Protein AF-C2XRY0-F1 (afdb_monomer_lite)

Secondary structure (DSSP, 8-state):
-HHHHHHHHHSTTS---EEEEPPPPSS---HHHHHHHHHHHHHHHHHT--SPPPTTS-S-TTSTT---EETTEEEEEEEE-TT-SS-GGG--SSS-EEEEEEGGGGTT--TTSHHHHHHHHHHHHHHHHHHTSPPPTT---TT-TT--GGGGTT--SSSPPPPS--S-------

Radius of gyration: 16.11 Å; chains: 1; bounding box: 40×34×38 Å

Foldseek 3Di:
DLVVVVVCVVPVVDFDKDKDWDPFDPDFDALVVLVVVQQVVLQVQLVPAPDDAAPQADLFQVALRHARDGPNFGKQKAWAACNQDLQVVRRPDRTIMIMIGTCSSCVVLACPDPNNVVVVVVVQVVSCVVSVHHDAPQDDGRSPRVHGSQQRRRDDSHNDGDDDGDPHDSDDPD

InterPro domains:
  IPR014988 Uncharacterised protein family, YqcI/YcgG [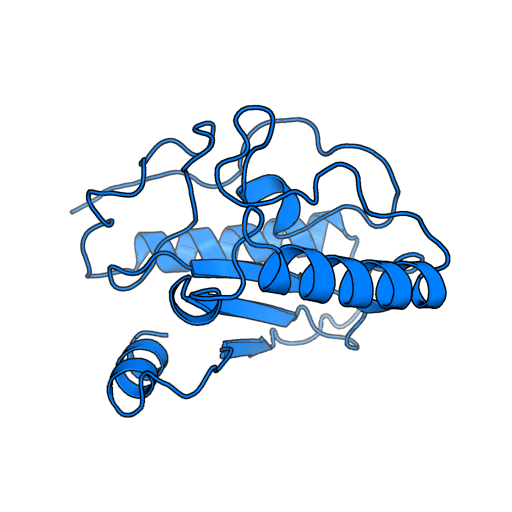PF08892] (1-169)
  IPR014988 Uncharacterised protein family, YqcI/YcgG [PTHR40045] (1-173)

Organism: Bacillus mycoides (NCBI:txid1405)

Sequence (174 aa):
MLSFLELMKERPIVRRGFFLFVEPECEEKSIEYYRDYFWKVLQYLHENDDQTWPKQIPEDPDHYLWEFSFGGEPIFAFGNAPAYKQRKTRHLGNSLVIGFQPRTIFEGLEGDRPKGSYSRQMVRERVEKWDQLPKHPNISHYGDPDHREWKQYFIGDDIEPIKGKCPFHHRIQK

pLDDT: mean 92.13, std 9.83, range [48.62, 98.75]

Structure (mmCIF, N/CA/C/O backbone):
data_AF-C2XRY0-F1
#
_entry.id   AF-C2XRY0-F1
#
loop_
_atom_site.group_PDB
_atom_site.id
_atom_site.type_symbol
_atom_site.label_atom_id
_atom_site.label_alt_id
_atom_site.label_comp_id
_atom_site.label_asym_id
_atom_site.label_entity_id
_atom_site.label_seq_id
_atom_site.pdbx_PDB_ins_code
_atom_site.Cartn_x
_atom_site.Cartn_y
_atom_site.Cartn_z
_atom_site.occupancy
_atom_site.B_iso_or_equiv
_atom_site.auth_seq_id
_atom_site.auth_comp_id
_atom_site.auth_asym_id
_atom_site.auth_atom_id
_atom_site.pdbx_PDB_model_num
ATOM 1 N N . MET A 1 1 ? 2.390 1.770 15.603 1.00 91.31 1 MET A N 1
ATOM 2 C CA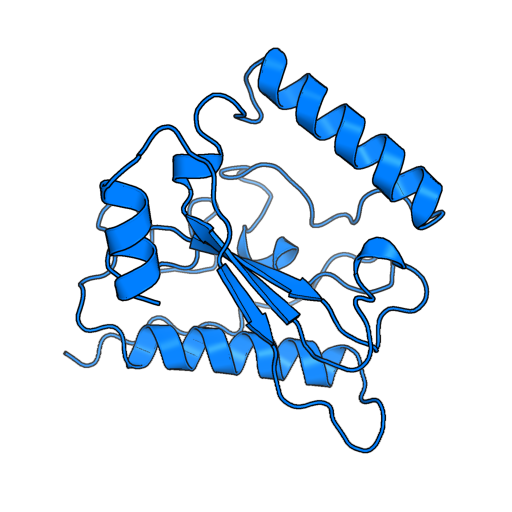 . MET A 1 1 ? 1.421 2.423 14.694 1.00 91.31 1 MET A CA 1
ATOM 3 C C . MET A 1 1 ? 0.308 3.157 15.449 1.00 91.31 1 MET A C 1
ATOM 5 O O . MET A 1 1 ? 0.019 4.281 15.073 1.00 91.31 1 MET A O 1
ATOM 9 N N . LEU A 1 2 ? -0.237 2.624 16.555 1.00 94.44 2 LEU A N 1
ATOM 10 C CA . LEU A 1 2 ? -1.228 3.342 17.386 1.00 94.44 2 LEU A CA 1
ATOM 11 C C . LEU A 1 2 ? -0.764 4.743 17.829 1.00 94.44 2 LEU A C 1
ATOM 13 O O . LEU A 1 2 ? -1.486 5.712 17.635 1.00 94.44 2 LEU A O 1
ATOM 17 N N . SER A 1 3 ? 0.479 4.893 18.304 1.00 93.94 3 SER A N 1
ATOM 18 C CA . SER A 1 3 ? 1.029 6.213 18.668 1.00 93.94 3 SER A CA 1
ATOM 19 C C . SER A 1 3 ? 1.061 7.209 17.499 1.00 93.94 3 SER A C 1
ATOM 21 O O . SER A 1 3 ? 0.952 8.411 17.712 1.00 93.94 3 SER A O 1
ATOM 23 N N . PHE A 1 4 ? 1.196 6.725 16.259 1.00 94.00 4 PHE A N 1
ATOM 24 C CA . PHE A 1 4 ? 1.101 7.574 15.069 1.00 94.00 4 PHE A CA 1
ATOM 25 C C . PHE A 1 4 ? -0.342 8.039 14.827 1.00 94.00 4 PHE A C 1
ATOM 27 O O . PHE A 1 4 ? -0.546 9.205 14.500 1.00 94.00 4 PHE A O 1
ATOM 34 N N . LEU A 1 5 ? -1.336 7.171 15.033 1.00 92.62 5 LEU A N 1
ATOM 35 C CA . LEU A 1 5 ? -2.746 7.553 14.925 1.00 92.62 5 LEU A CA 1
ATOM 36 C C . LEU A 1 5 ? -3.142 8.567 16.006 1.00 92.62 5 LEU A C 1
ATOM 38 O O . LEU A 1 5 ? -3.832 9.534 15.696 1.00 92.62 5 LEU A O 1
ATOM 42 N N . GLU A 1 6 ? -2.642 8.429 17.236 1.00 92.19 6 GLU A N 1
ATOM 43 C CA . GLU A 1 6 ? -2.869 9.447 18.273 1.00 92.19 6 GLU A CA 1
ATOM 44 C C . GLU A 1 6 ? -2.237 10.796 17.912 1.00 92.19 6 GLU A C 1
ATOM 46 O O . GLU A 1 6 ? -2.884 11.838 18.009 1.00 92.19 6 GLU A O 1
ATOM 51 N N . LEU A 1 7 ? -1.019 10.786 17.366 1.00 91.44 7 LEU A N 1
ATOM 52 C CA . LEU A 1 7 ? -0.357 11.999 16.881 1.00 91.44 7 LEU A CA 1
ATOM 53 C C . LEU A 1 7 ? -1.140 12.705 15.756 1.00 91.44 7 LEU A C 1
ATOM 55 O O . LEU A 1 7 ? -1.082 13.932 15.629 1.00 91.44 7 LEU A O 1
ATOM 59 N N . MET A 1 8 ? -1.863 11.951 14.922 1.00 88.62 8 MET A N 1
ATOM 60 C CA . MET A 1 8 ? -2.729 12.519 13.883 1.00 88.62 8 MET A CA 1
ATOM 61 C C . MET A 1 8 ? -3.923 13.277 14.478 1.00 88.62 8 MET A C 1
ATOM 63 O O . MET A 1 8 ? -4.320 14.304 13.923 1.00 88.62 8 MET A O 1
ATOM 67 N N . LYS A 1 9 ? -4.449 12.840 15.630 1.00 86.69 9 LYS A N 1
ATOM 68 C CA . LYS A 1 9 ? -5.581 13.491 16.313 1.00 86.69 9 LYS A CA 1
ATOM 69 C C . LYS A 1 9 ? -5.203 14.827 16.955 1.00 86.69 9 LYS A C 1
ATOM 71 O O . LYS A 1 9 ? -6.042 15.718 17.031 1.00 86.69 9 LYS A O 1
ATOM 76 N N . GLU A 1 10 ? -3.945 15.012 17.360 1.00 87.31 10 GLU A N 1
ATOM 77 C CA . GLU A 1 10 ? -3.480 16.266 17.979 1.00 87.31 10 GLU A CA 1
ATOM 78 C C . GLU A 1 10 ? -3.535 17.474 17.028 1.00 87.31 10 GLU A C 1
ATOM 80 O O . GLU A 1 10 ? -3.740 18.610 17.459 1.00 87.31 10 GLU A O 1
ATOM 85 N N . ARG A 1 11 ? -3.301 17.256 15.724 1.00 79.12 11 ARG A N 1
ATOM 86 C CA . ARG A 1 11 ? -3.308 18.310 14.693 1.00 79.12 11 ARG A CA 1
ATOM 87 C C . ARG A 1 11 ?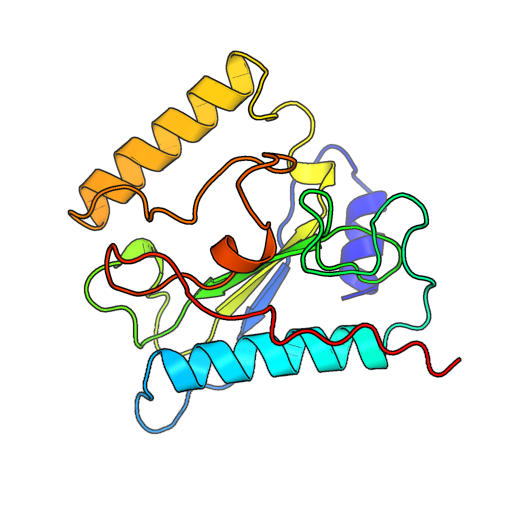 -3.931 17.787 13.393 1.00 79.12 11 ARG A C 1
ATOM 89 O O . ARG A 1 11 ? -3.188 17.542 12.440 1.00 79.12 11 ARG A O 1
ATOM 96 N N . PRO A 1 12 ? -5.269 17.685 13.313 1.00 72.69 12 PRO A N 1
ATOM 97 C CA . PRO A 1 12 ? -5.963 16.991 12.221 1.00 72.69 12 PRO A CA 1
ATOM 98 C C . PRO A 1 12 ? -5.759 17.629 10.837 1.00 72.69 12 PRO A C 1
ATOM 100 O O . PRO A 1 12 ? -5.892 16.967 9.817 1.00 72.69 12 PRO A O 1
ATOM 103 N N . ILE A 1 13 ? -5.380 18.910 10.781 1.00 75.38 13 ILE A N 1
ATOM 104 C CA . ILE A 1 13 ? -5.125 19.631 9.522 1.00 75.38 13 ILE A CA 1
ATOM 105 C C . ILE A 1 13 ? -3.757 19.250 8.916 1.00 75.38 13 ILE A C 1
ATOM 107 O O . ILE A 1 13 ? -3.517 19.429 7.721 1.00 75.38 13 ILE A O 1
ATOM 111 N N . VAL A 1 14 ? -2.828 18.729 9.725 1.00 81.81 14 VAL A N 1
ATOM 112 C CA . VAL A 1 14 ? -1.479 18.387 9.268 1.00 81.81 14 VAL A CA 1
ATOM 113 C C . VAL A 1 14 ? -1.487 16.981 8.682 1.00 81.81 14 VAL A C 1
ATOM 115 O O . VAL A 1 14 ? -1.580 15.995 9.408 1.00 81.81 14 VAL A O 1
ATOM 118 N N . ARG A 1 15 ? -1.310 16.884 7.363 1.00 85.50 15 ARG A N 1
ATOM 119 C CA . ARG A 1 15 ? -1.108 15.600 6.679 1.00 85.50 15 ARG A CA 1
ATOM 120 C C . ARG A 1 15 ? 0.243 15.006 7.079 1.00 85.50 15 ARG A C 1
ATOM 122 O O . ARG A 1 15 ? 1.275 15.652 6.900 1.00 85.50 15 ARG A O 1
ATOM 129 N N . ARG A 1 16 ? 0.245 13.772 7.586 1.00 90.06 16 ARG A N 1
ATOM 130 C CA . ARG A 1 16 ? 1.460 13.017 7.926 1.00 90.06 16 ARG A CA 1
ATOM 131 C C . ARG A 1 16 ? 1.374 11.614 7.332 1.00 90.06 16 ARG A C 1
ATOM 133 O O . ARG A 1 16 ? 0.284 11.078 7.162 1.00 90.06 16 ARG A O 1
ATOM 140 N N . GLY A 1 17 ? 2.528 11.031 7.030 1.00 91.50 17 GLY A N 1
ATOM 141 C CA . GLY A 1 17 ? 2.653 9.620 6.672 1.00 91.50 17 GLY A CA 1
ATOM 142 C C . GLY A 1 17 ? 3.565 8.918 7.667 1.00 91.50 17 GLY A C 1
ATOM 143 O O . GLY A 1 17 ? 4.526 9.521 8.148 1.00 91.50 17 GLY A O 1
ATOM 144 N N . PHE A 1 18 ? 3.266 7.660 7.970 1.00 96.31 18 PHE A N 1
ATOM 145 C CA . PHE A 1 18 ? 4.160 6.792 8.727 1.00 96.31 18 PHE A CA 1
ATOM 146 C C . PHE A 1 18 ? 4.904 5.880 7.755 1.00 96.31 18 PHE A C 1
ATOM 148 O O . PHE A 1 18 ? 4.279 5.259 6.902 1.00 96.31 18 PHE A O 1
ATOM 155 N N . PHE A 1 19 ? 6.228 5.806 7.868 1.00 97.62 19 PHE A N 1
ATOM 156 C CA . PHE A 1 19 ? 7.056 4.952 7.021 1.00 97.62 19 PHE A CA 1
ATOM 157 C C . PHE A 1 19 ? 7.801 3.946 7.891 1.00 97.62 19 PHE A C 1
ATOM 159 O O . PHE A 1 19 ? 8.584 4.328 8.761 1.00 97.62 19 PHE A O 1
ATOM 166 N N . LEU A 1 20 ? 7.540 2.664 7.652 1.00 97.88 20 LEU A N 1
ATOM 167 C CA . LEU A 1 20 ? 8.274 1.554 8.237 1.00 97.88 20 LEU A CA 1
ATOM 168 C C . LEU A 1 20 ? 9.431 1.187 7.308 1.00 97.88 20 LEU A C 1
ATOM 170 O O . LEU A 1 20 ? 9.211 0.919 6.127 1.00 97.88 20 LEU A O 1
ATOM 174 N N . PHE A 1 21 ? 10.640 1.144 7.858 1.00 97.88 21 PHE A N 1
ATOM 175 C CA . PHE A 1 21 ? 11.844 0.694 7.170 1.00 97.88 21 PHE A CA 1
ATOM 176 C C . PHE A 1 21 ? 12.190 -0.696 7.689 1.00 97.88 21 PHE A C 1
ATOM 178 O O . PHE A 1 21 ? 12.446 -0.864 8.881 1.00 97.88 21 PHE A O 1
ATOM 185 N N . VAL A 1 22 ? 12.154 -1.688 6.807 1.00 97.69 22 VAL A N 1
ATOM 186 C CA . VAL A 1 22 ? 12.547 -3.060 7.135 1.00 97.69 22 VAL A CA 1
ATOM 187 C C . VAL A 1 22 ? 14.067 -3.172 7.061 1.00 97.69 22 VAL A C 1
ATOM 189 O O . VAL A 1 22 ? 14.703 -2.493 6.252 1.00 97.69 22 VAL A O 1
ATOM 192 N N . GLU A 1 23 ? 14.675 -4.009 7.895 1.00 97.56 23 GLU A N 1
ATOM 193 C CA . GLU A 1 23 ? 16.106 -4.285 7.777 1.00 97.56 23 GLU A CA 1
ATOM 194 C C . GLU A 1 23 ? 16.449 -4.726 6.336 1.00 97.56 23 GLU A C 1
ATOM 196 O O . GLU A 1 23 ? 15.751 -5.578 5.779 1.00 97.56 23 GLU A O 1
ATOM 201 N N . PRO A 1 24 ? 17.452 -4.108 5.682 1.00 97.38 24 PRO A N 1
ATOM 202 C CA . PRO A 1 24 ? 17.870 -4.505 4.345 1.00 97.38 24 PRO A CA 1
ATOM 203 C C . PRO A 1 24 ? 18.309 -5.966 4.289 1.00 97.38 24 PRO A C 1
ATOM 205 O O . PRO A 1 24 ? 19.062 -6.436 5.138 1.00 97.38 24 PRO A O 1
ATOM 208 N N . GLU A 1 25 ? 17.905 -6.658 3.230 1.00 97.38 25 GLU A N 1
ATOM 209 C CA . GLU A 1 25 ? 18.443 -7.979 2.915 1.00 97.38 25 GLU A CA 1
ATOM 210 C C . GLU A 1 25 ? 19.932 -7.865 2.554 1.00 97.38 25 GLU A C 1
ATOM 212 O O . GLU A 1 25 ? 20.347 -6.896 1.913 1.00 97.38 25 GLU A O 1
ATOM 217 N N . CYS A 1 26 ? 20.738 -8.873 2.908 1.00 96.38 26 CYS A N 1
ATOM 218 C CA . CYS A 1 26 ? 22.150 -8.918 2.505 1.00 96.38 26 CYS A CA 1
ATOM 219 C C . CYS A 1 26 ? 22.317 -8.917 0.978 1.00 96.38 26 CYS A C 1
ATOM 221 O O . CYS A 1 26 ? 23.255 -8.323 0.451 1.00 96.38 26 CYS A O 1
ATOM 223 N N . GLU A 1 27 ? 21.397 -9.583 0.282 1.00 97.00 27 GLU A N 1
ATOM 224 C CA . GLU A 1 27 ? 21.316 -9.626 -1.174 1.00 97.00 27 GLU A CA 1
ATOM 225 C C . GLU A 1 27 ? 19.909 -9.235 -1.612 1.00 97.00 27 GLU A C 1
ATOM 227 O O . GLU A 1 27 ? 18.924 -9.670 -1.007 1.00 97.00 27 GLU A O 1
ATOM 232 N N . GLU A 1 28 ? 19.817 -8.455 -2.689 1.00 97.06 28 GLU A N 1
ATOM 233 C CA . GLU A 1 28 ? 18.536 -8.072 -3.277 1.00 97.06 28 GLU A CA 1
ATOM 234 C C . GLU A 1 28 ? 17.692 -9.309 -3.615 1.00 97.06 28 GLU A C 1
ATOM 236 O O . GLU A 1 28 ? 18.176 -10.292 -4.182 1.00 97.06 28 GLU A O 1
ATOM 241 N N . LYS A 1 29 ? 16.406 -9.249 -3.260 1.00 98.38 29 LYS A N 1
ATOM 242 C CA . LYS A 1 29 ? 15.426 -10.305 -3.534 1.00 98.38 29 LYS A CA 1
ATOM 243 C C . LYS A 1 29 ? 14.479 -9.906 -4.663 1.00 98.38 29 LYS A C 1
ATOM 245 O O . LYS A 1 29 ? 14.472 -8.765 -5.117 1.00 98.38 29 LYS A O 1
ATOM 250 N N . SER A 1 30 ? 13.666 -10.854 -5.124 1.00 98.38 30 SER A N 1
ATOM 251 C CA . SER A 1 30 ? 12.682 -10.592 -6.177 1.00 98.38 30 SER A CA 1
ATOM 252 C C . SER A 1 30 ? 11.563 -9.657 -5.710 1.00 98.38 30 SER A C 1
ATOM 254 O O . SER A 1 30 ? 11.328 -9.468 -4.512 1.00 98.38 30 SER A O 1
ATOM 256 N N . ILE A 1 31 ? 10.821 -9.091 -6.662 1.00 97.88 31 ILE A N 1
ATOM 257 C CA . ILE A 1 31 ? 9.660 -8.256 -6.343 1.00 97.88 31 ILE A CA 1
ATOM 258 C C . ILE A 1 31 ? 8.564 -9.056 -5.625 1.00 97.88 31 ILE A C 1
ATOM 260 O O . ILE A 1 31 ? 7.921 -8.528 -4.719 1.00 97.88 31 ILE A O 1
ATOM 264 N N . GLU A 1 32 ? 8.389 -10.335 -5.965 1.00 97.81 32 GLU A N 1
ATOM 265 C CA . GLU A 1 32 ? 7.448 -11.248 -5.309 1.00 97.81 32 GLU A CA 1
ATOM 266 C C . GLU A 1 32 ? 7.813 -11.453 -3.840 1.00 97.81 32 GLU A C 1
ATOM 268 O O . GLU A 1 32 ? 6.936 -11.380 -2.986 1.00 97.81 32 GLU A O 1
ATOM 273 N N . TYR A 1 33 ? 9.104 -11.611 -3.529 1.00 98.50 33 TYR A N 1
ATOM 274 C CA . TYR A 1 33 ? 9.568 -11.735 -2.148 1.00 98.50 33 TYR A CA 1
ATOM 275 C C . TYR A 1 33 ? 9.169 -10.518 -1.305 1.00 98.50 33 TYR A C 1
ATOM 277 O O . TYR A 1 33 ? 8.578 -10.660 -0.233 1.00 98.50 33 TYR A O 1
ATOM 285 N N . TYR A 1 34 ? 9.450 -9.307 -1.798 1.00 98.69 34 TYR A N 1
ATOM 286 C CA . TYR A 1 34 ? 9.106 -8.082 -1.073 1.00 98.69 34 TYR A CA 1
ATOM 287 C C . TYR A 1 34 ? 7.594 -7.853 -0.996 1.00 98.69 34 TYR A C 1
ATOM 289 O O . TYR A 1 34 ? 7.110 -7.344 0.015 1.00 98.69 34 TYR A O 1
ATOM 297 N N . ARG A 1 35 ? 6.840 -8.251 -2.029 1.00 98.31 35 ARG A N 1
ATOM 298 C CA . ARG A 1 35 ? 5.372 -8.205 -2.025 1.00 98.31 35 ARG A CA 1
ATOM 299 C C . ARG A 1 35 ? 4.796 -9.142 -0.965 1.00 98.31 35 ARG A C 1
ATOM 301 O O . ARG A 1 35 ? 3.919 -8.730 -0.208 1.00 98.31 35 ARG A O 1
ATOM 308 N N . ASP A 1 36 ? 5.310 -10.362 -0.864 1.00 98.44 36 ASP A N 1
ATOM 309 C CA . ASP A 1 36 ? 4.896 -11.327 0.155 1.00 98.44 36 ASP A CA 1
ATOM 310 C C . ASP A 1 36 ? 5.252 -10.838 1.562 1.00 98.44 36 ASP A C 1
ATOM 312 O O . ASP A 1 36 ? 4.441 -10.951 2.482 1.00 98.44 36 ASP A O 1
ATOM 316 N N . TYR A 1 37 ? 6.438 -10.247 1.745 1.00 98.69 37 TYR A N 1
ATOM 317 C CA . TYR A 1 37 ? 6.825 -9.651 3.024 1.00 98.69 37 TYR A CA 1
ATOM 318 C C . TYR A 1 37 ? 5.899 -8.476 3.388 1.00 98.69 37 TYR A C 1
ATOM 320 O O . TYR A 1 37 ? 5.348 -8.442 4.488 1.00 98.69 37 TYR A O 1
ATOM 328 N N . PHE A 1 38 ? 5.621 -7.564 2.454 1.00 98.75 38 PHE A N 1
ATOM 329 C CA . PHE A 1 38 ? 4.650 -6.487 2.662 1.00 98.75 38 PHE A CA 1
ATOM 330 C C . PHE A 1 38 ? 3.300 -7.019 3.176 1.00 98.75 38 PHE A C 1
ATOM 332 O O . PHE A 1 38 ? 2.791 -6.532 4.188 1.00 98.75 38 PHE A O 1
ATOM 339 N N . TRP A 1 39 ? 2.752 -8.064 2.547 1.00 98.50 39 TRP A N 1
ATOM 340 C CA . TRP A 1 39 ? 1.485 -8.660 2.980 1.00 98.50 39 TRP A CA 1
ATOM 341 C C . TRP A 1 39 ? 1.574 -9.354 4.338 1.00 98.50 39 TRP A C 1
ATOM 343 O O . TRP A 1 39 ? 0.636 -9.243 5.125 1.00 98.50 39 TRP A O 1
ATOM 353 N N . LYS A 1 40 ? 2.700 -10.002 4.663 1.00 98.44 40 LYS A N 1
ATOM 354 C CA . LYS A 1 40 ? 2.941 -10.557 6.006 1.00 98.44 40 LYS A CA 1
ATOM 355 C C . LYS A 1 40 ? 2.935 -9.473 7.082 1.00 98.44 40 LYS A C 1
ATOM 357 O O . LYS A 1 40 ? 2.393 -9.709 8.155 1.00 98.44 40 LYS A O 1
ATOM 362 N N . VAL A 1 41 ? 3.486 -8.288 6.802 1.00 98.38 41 VAL A N 1
ATOM 363 C CA . VAL A 1 41 ? 3.434 -7.153 7.740 1.00 98.38 41 VAL A CA 1
ATOM 364 C C . VAL A 1 41 ? 1.994 -6.687 7.945 1.00 98.38 41 VAL A C 1
ATOM 366 O O . VAL A 1 41 ? 1.580 -6.510 9.088 1.00 98.38 41 VAL A O 1
ATOM 369 N N . LEU A 1 42 ? 1.211 -6.522 6.873 1.00 98.31 42 LEU A N 1
ATOM 370 C CA . LEU A 1 42 ? -0.198 -6.130 7.004 1.00 98.31 42 LEU A CA 1
ATOM 371 C C . LEU A 1 42 ? -1.023 -7.178 7.758 1.00 98.31 42 LEU A C 1
ATOM 373 O O . LEU A 1 42 ? -1.814 -6.821 8.628 1.00 98.31 42 LEU A O 1
ATOM 377 N N . GLN A 1 43 ? -0.809 -8.463 7.469 1.00 98.00 43 GLN A N 1
ATOM 378 C CA . GLN A 1 43 ? -1.471 -9.554 8.179 1.00 98.00 43 GLN A CA 1
ATOM 379 C C . GLN A 1 43 ? -1.103 -9.548 9.668 1.00 98.00 43 GLN A C 1
ATOM 381 O O . GLN A 1 43 ? -1.994 -9.614 10.508 1.00 98.00 43 GLN A O 1
ATOM 386 N N . TYR A 1 44 ? 0.184 -9.388 9.997 1.00 97.19 44 TYR A N 1
ATOM 387 C CA . TYR A 1 44 ? 0.651 -9.277 11.379 1.00 97.19 44 TYR A CA 1
ATOM 388 C C . TYR A 1 44 ? -0.002 -8.098 12.107 1.00 97.19 44 TYR A C 1
ATOM 390 O O . TYR A 1 44 ? -0.444 -8.246 13.243 1.00 97.19 44 TYR A O 1
ATOM 398 N N . LEU A 1 45 ? -0.089 -6.933 11.459 1.00 96.94 45 LEU A N 1
ATOM 399 C CA . LEU A 1 45 ? -0.738 -5.758 12.037 1.00 96.94 45 LEU A CA 1
ATOM 400 C C . LEU A 1 45 ? -2.222 -6.009 12.318 1.00 96.94 45 LEU A C 1
ATOM 402 O O . LEU A 1 45 ? -2.678 -5.643 13.390 1.00 96.94 45 LEU A O 1
ATOM 406 N N . HIS A 1 46 ? -2.949 -6.647 11.397 1.00 96.56 46 HIS A N 1
ATOM 407 C CA . HIS A 1 46 ? -4.362 -6.996 11.592 1.00 96.56 46 HIS A CA 1
ATOM 408 C C . HIS A 1 46 ? -4.567 -7.998 12.733 1.00 96.56 46 HIS A C 1
ATOM 410 O O . HIS A 1 46 ? -5.433 -7.806 13.577 1.00 96.56 46 HIS A O 1
ATOM 416 N N . GLU A 1 47 ? -3.745 -9.047 12.795 1.00 95.88 47 GLU A N 1
ATOM 417 C CA . GLU A 1 47 ? -3.838 -10.082 13.836 1.00 95.88 47 GLU A CA 1
ATOM 418 C C . GLU A 1 47 ? -3.476 -9.566 15.238 1.00 95.88 47 GLU A C 1
ATOM 420 O O . GLU A 1 47 ? -3.895 -10.156 16.229 1.00 95.88 47 GLU A O 1
ATOM 425 N N . ASN A 1 48 ? -2.722 -8.466 15.323 1.00 95.19 48 ASN A N 1
ATOM 426 C CA . ASN A 1 48 ? -2.297 -7.834 16.576 1.00 95.19 48 ASN A CA 1
ATOM 427 C C . ASN A 1 48 ? -2.967 -6.468 16.811 1.00 95.19 48 ASN A C 1
ATOM 429 O O . ASN A 1 48 ? -2.499 -5.687 17.642 1.00 95.19 48 ASN A O 1
ATOM 433 N N . ASP A 1 49 ? -4.021 -6.134 16.064 1.00 95.12 49 ASP A N 1
ATOM 434 C CA . ASP A 1 49 ? -4.794 -4.924 16.319 1.00 95.12 49 ASP A CA 1
ATOM 435 C C . ASP A 1 49 ? -5.810 -5.191 17.428 1.00 95.12 49 ASP A C 1
ATOM 437 O O . ASP A 1 49 ? -6.737 -5.980 17.256 1.00 95.12 49 ASP A O 1
ATOM 441 N N . ASP A 1 50 ? -5.678 -4.507 18.564 1.00 92.00 50 ASP A N 1
ATOM 442 C CA . ASP A 1 50 ? -6.631 -4.588 19.675 1.00 92.00 50 ASP A CA 1
ATOM 443 C C . ASP A 1 50 ? -7.939 -3.834 19.391 1.00 92.00 50 ASP A C 1
ATOM 445 O O . ASP A 1 50 ? -8.959 -4.110 20.028 1.00 92.00 50 ASP A O 1
ATOM 449 N N . GLN A 1 51 ? -7.972 -2.961 18.382 1.00 93.81 51 GLN A N 1
ATOM 450 C CA . GLN A 1 51 ? -9.186 -2.255 17.977 1.00 93.81 51 GLN A CA 1
ATOM 451 C C . GLN A 1 51 ? -10.097 -3.125 17.098 1.00 93.81 51 GLN A C 1
ATOM 453 O O . GLN A 1 51 ? -9.706 -4.159 16.556 1.00 93.81 51 GLN A O 1
ATOM 458 N N . THR A 1 52 ? -11.372 -2.751 17.008 1.00 92.94 52 THR A N 1
ATOM 459 C CA . THR A 1 52 ? -12.328 -3.413 16.112 1.00 92.94 52 THR A CA 1
ATOM 460 C C . THR A 1 52 ? -12.165 -2.895 14.691 1.00 92.94 52 THR A C 1
ATOM 462 O O . THR A 1 52 ? -11.947 -1.696 14.499 1.00 92.94 52 THR A O 1
ATOM 465 N N . TRP A 1 53 ? -12.370 -3.767 13.702 1.00 95.38 53 TRP A N 1
ATOM 466 C CA . TRP A 1 53 ? -12.442 -3.344 12.307 1.00 95.38 53 TRP A CA 1
ATOM 467 C C . TRP A 1 53 ? -13.529 -2.264 12.118 1.00 95.38 53 TRP A C 1
ATOM 469 O O . TRP A 1 53 ? -14.607 -2.380 12.718 1.00 95.38 53 TRP A O 1
ATOM 479 N N . PRO A 1 54 ? -13.284 -1.197 11.335 1.00 95.19 54 PRO A N 1
ATOM 480 C CA . PRO A 1 54 ? -14.252 -0.115 11.178 1.00 95.19 54 PRO A CA 1
ATOM 481 C C . PRO A 1 54 ? -15.529 -0.605 10.488 1.00 95.19 54 PRO A C 1
ATOM 483 O O . PRO A 1 54 ? -15.473 -1.166 9.398 1.00 95.19 54 PRO A O 1
ATOM 486 N N . LYS A 1 55 ? -16.701 -0.340 11.079 1.00 94.69 55 LYS A N 1
ATOM 487 C CA . LYS A 1 55 ? -18.002 -0.841 10.581 1.00 94.69 55 LYS A CA 1
ATOM 488 C C . LYS A 1 55 ? -18.339 -0.400 9.154 1.00 94.69 55 LYS A C 1
ATOM 490 O O . LYS A 1 55 ? -19.124 -1.053 8.477 1.00 94.69 55 LYS A O 1
ATOM 495 N N . GLN A 1 56 ? -17.804 0.738 8.728 1.00 94.38 56 GLN A N 1
ATOM 496 C CA . GLN A 1 56 ? -18.017 1.311 7.402 1.00 94.38 56 GLN A CA 1
ATOM 497 C C . GLN A 1 56 ? -17.118 0.704 6.316 1.00 94.38 56 GLN A C 1
ATOM 499 O O . GLN A 1 56 ? -17.350 0.968 5.138 1.00 94.38 56 GLN A O 1
ATOM 504 N N . ILE A 1 57 ? -16.095 -0.069 6.694 1.00 96.88 57 ILE A N 1
ATOM 505 C CA . ILE A 1 57 ? -15.179 -0.724 5.762 1.00 96.88 57 ILE A CA 1
ATOM 506 C C . ILE A 1 57 ? -15.565 -2.206 5.674 1.00 96.88 57 ILE A C 1
ATOM 508 O O . ILE A 1 57 ? -15.593 -2.882 6.702 1.00 96.88 57 ILE A O 1
ATOM 512 N N . PRO A 1 58 ? -15.855 -2.737 4.475 1.00 96.94 58 PRO A N 1
ATOM 513 C CA . PRO A 1 58 ? -16.099 -4.162 4.283 1.00 96.94 58 PRO A CA 1
ATOM 514 C C . PRO A 1 58 ? -14.950 -5.014 4.828 1.00 96.94 58 PRO A C 1
ATOM 516 O O . PRO A 1 58 ? -13.793 -4.604 4.789 1.00 96.94 58 PRO A O 1
ATOM 519 N N . GLU A 1 59 ? -15.257 -6.222 5.289 1.00 96.12 59 GLU A N 1
ATOM 520 C CA . GLU A 1 59 ? -14.242 -7.193 5.724 1.00 96.12 59 GLU A CA 1
ATOM 521 C C . GLU A 1 59 ? -13.656 -7.981 4.538 1.00 96.12 59 GLU A C 1
ATOM 523 O O . GLU A 1 59 ? -12.497 -8.397 4.577 1.00 96.12 59 GLU A O 1
ATOM 528 N N . ASP A 1 60 ? -14.438 -8.148 3.462 1.00 96.62 60 ASP A N 1
ATOM 529 C CA . ASP A 1 60 ? -14.056 -8.883 2.252 1.00 96.62 60 ASP A CA 1
ATOM 530 C C . ASP A 1 60 ? -13.127 -8.052 1.344 1.00 96.62 60 ASP A C 1
ATOM 532 O O . ASP A 1 60 ? -13.580 -7.046 0.785 1.00 96.62 60 ASP A O 1
ATOM 536 N N . PRO A 1 61 ? -11.864 -8.471 1.129 1.00 96.56 61 PRO A N 1
ATOM 537 C CA . PRO A 1 61 ? -10.915 -7.750 0.289 1.00 96.56 61 PRO A CA 1
ATOM 538 C C . PRO A 1 61 ? -11.248 -7.724 -1.206 1.00 96.56 61 PRO A C 1
ATOM 540 O O . PRO A 1 61 ? -10.632 -6.953 -1.945 1.00 96.56 61 PRO A O 1
ATOM 543 N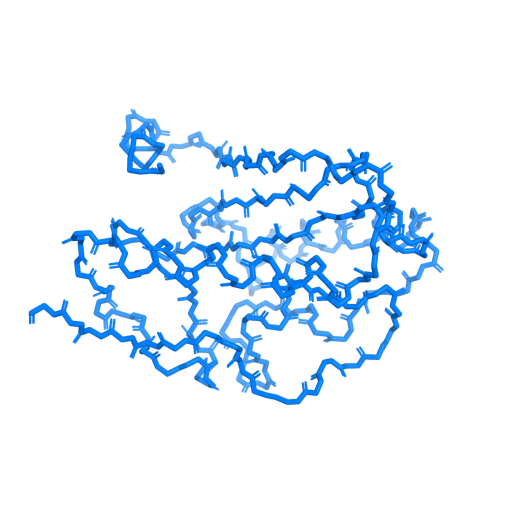 N . ASP A 1 62 ? -12.211 -8.518 -1.678 1.00 96.19 62 ASP A N 1
ATOM 544 C CA . ASP A 1 62 ? -12.686 -8.427 -3.062 1.00 96.19 62 ASP A CA 1
ATOM 545 C C . ASP A 1 62 ? -13.740 -7.317 -3.265 1.00 96.19 62 ASP A C 1
ATOM 547 O O . ASP A 1 62 ? -14.038 -6.961 -4.417 1.00 96.19 62 ASP A O 1
ATOM 551 N N . HIS A 1 63 ? -14.251 -6.714 -2.181 1.00 97.94 63 HIS A N 1
ATOM 552 C CA . HIS A 1 63 ? -15.182 -5.588 -2.228 1.00 97.94 63 HIS A CA 1
ATOM 553 C C . HIS A 1 63 ? -14.472 -4.279 -2.636 1.00 97.94 63 HIS A C 1
ATOM 555 O O . HIS A 1 63 ? -13.409 -3.940 -2.129 1.00 97.94 63 HIS A O 1
ATOM 561 N N . TYR A 1 64 ? -15.078 -3.487 -3.525 1.00 96.75 64 TYR A N 1
ATOM 562 C CA . TYR A 1 64 ? -14.476 -2.262 -4.092 1.00 96.75 64 TYR A CA 1
ATOM 563 C C . TYR A 1 64 ? -14.255 -1.119 -3.076 1.00 96.75 64 TYR A C 1
ATOM 565 O O . TYR A 1 64 ? -13.403 -0.257 -3.272 1.00 96.75 64 TYR A O 1
ATOM 573 N N . LEU A 1 65 ? -15.016 -1.128 -1.977 1.00 96.75 65 LEU A N 1
ATOM 574 C CA . LEU A 1 65 ? -14.823 -0.259 -0.800 1.00 96.75 65 LEU A CA 1
ATOM 575 C C . LEU A 1 65 ? -13.917 -0.865 0.279 1.00 96.75 65 LEU A C 1
ATOM 577 O O . LEU A 1 65 ? -13.786 -0.286 1.351 1.00 96.75 65 LEU A O 1
ATOM 581 N N . TRP A 1 66 ? -13.348 -2.050 0.064 1.00 97.75 66 TRP A N 1
ATOM 582 C CA . TRP A 1 66 ? -12.416 -2.598 1.036 1.00 97.75 66 TRP A CA 1
ATOM 583 C C . TRP A 1 66 ? -11.119 -1.795 1.040 1.00 97.75 66 TRP A C 1
ATOM 585 O O . TRP A 1 66 ? -10.574 -1.454 -0.012 1.00 97.75 66 TRP A O 1
ATOM 595 N N . GLU A 1 67 ? -10.593 -1.554 2.233 1.00 97.00 67 GLU A N 1
ATOM 596 C CA . GLU A 1 67 ? -9.253 -1.038 2.459 1.00 97.00 67 GLU A CA 1
ATOM 597 C C . GLU A 1 67 ? -8.684 -1.685 3.724 1.00 97.00 67 GLU A C 1
ATOM 599 O O . GLU A 1 67 ? -9.422 -1.957 4.673 1.00 97.00 67 GLU A O 1
ATOM 604 N N . PHE A 1 68 ? -7.369 -1.906 3.762 1.00 97.81 68 PHE A N 1
ATOM 605 C CA . PHE A 1 68 ? -6.697 -2.287 4.995 1.00 97.81 68 PHE A CA 1
ATOM 606 C C . PHE A 1 68 ? -7.008 -1.276 6.106 1.00 97.81 68 PHE A C 1
ATOM 608 O O . PHE A 1 68 ? -6.969 -0.066 5.891 1.00 97.81 68 PHE A O 1
ATOM 615 N N . SER A 1 69 ? -7.308 -1.774 7.301 1.00 97.19 69 SER A N 1
ATOM 616 C CA . SER A 1 69 ? -7.638 -0.948 8.458 1.00 97.19 69 SER A CA 1
ATOM 617 C C . SER A 1 69 ? -6.818 -1.394 9.662 1.00 97.19 69 SER A C 1
ATOM 619 O O . SER A 1 69 ? -6.546 -2.581 9.828 1.00 97.19 69 SER A O 1
ATOM 621 N N . PHE A 1 70 ? -6.414 -0.435 10.490 1.00 96.75 70 PHE A N 1
ATOM 622 C CA . PHE A 1 70 ? -5.710 -0.685 11.746 1.00 96.75 70 PHE A CA 1
ATOM 623 C C . PHE A 1 70 ? -6.002 0.437 12.739 1.00 96.75 70 PHE A C 1
ATOM 625 O O . PHE A 1 70 ? -6.048 1.609 12.363 1.00 96.75 70 PHE A O 1
ATOM 632 N N . GLY A 1 71 ? -6.142 0.105 14.019 1.00 95.81 71 GLY A N 1
ATOM 633 C CA . GLY A 1 71 ? -6.422 1.066 15.077 1.00 95.81 71 GLY A CA 1
ATOM 634 C C . GLY A 1 71 ? -7.793 1.725 14.925 1.00 95.81 71 GLY A C 1
ATOM 635 O O . GLY A 1 71 ? -7.962 2.867 15.341 1.00 95.81 71 GLY A O 1
ATOM 636 N N . GLY A 1 72 ? -8.747 1.034 14.291 1.00 94.88 72 GLY A N 1
ATOM 637 C CA . GLY A 1 72 ? -10.074 1.572 13.978 1.00 94.88 72 GLY A CA 1
ATOM 638 C C . GLY A 1 72 ? -10.104 2.575 12.817 1.00 94.88 72 GLY A C 1
ATOM 639 O O . GLY A 1 72 ? -11.147 3.181 12.577 1.00 94.88 72 GLY A O 1
ATOM 640 N N . GLU A 1 73 ? -9.005 2.729 12.074 1.00 94.88 73 GLU A N 1
ATOM 641 C CA . GLU A 1 73 ? -8.893 3.673 10.960 1.00 94.88 73 GLU A CA 1
ATOM 642 C C . GLU A 1 73 ? -8.611 2.945 9.634 1.00 94.88 73 GLU A C 1
ATOM 644 O O . GLU A 1 73 ? -7.779 2.033 9.615 1.00 94.88 73 GLU A O 1
ATOM 649 N N . PRO A 1 74 ? -9.247 3.342 8.515 1.00 95.88 74 PRO A N 1
ATOM 650 C CA . PRO A 1 74 ? -8.856 2.904 7.177 1.00 95.88 74 PRO A CA 1
ATOM 651 C C . PRO A 1 74 ? -7.508 3.516 6.773 1.00 95.88 74 PRO A C 1
ATOM 653 O O . PRO A 1 74 ? -7.309 4.737 6.844 1.00 95.88 74 PRO A O 1
ATOM 656 N N . ILE A 1 75 ? -6.576 2.667 6.341 1.00 96.38 75 ILE A N 1
ATOM 657 C CA . ILE A 1 75 ? -5.188 3.018 6.043 1.00 96.38 75 ILE A CA 1
ATOM 658 C C . ILE A 1 75 ? -4.821 2.597 4.621 1.00 96.38 75 ILE A C 1
ATOM 660 O O . ILE A 1 75 ? -4.761 1.412 4.289 1.00 96.38 75 ILE A O 1
ATOM 664 N N . PHE A 1 76 ? -4.410 3.573 3.819 1.00 96.56 76 PHE A N 1
ATOM 665 C CA . PHE A 1 76 ? -3.759 3.313 2.550 1.00 96.56 76 PHE A CA 1
ATOM 666 C C . PHE A 1 76 ? -2.310 2.896 2.804 1.00 96.56 76 PHE A C 1
ATOM 668 O O . PHE A 1 76 ? -1.483 3.701 3.252 1.00 96.56 76 PHE A O 1
ATOM 675 N N . ALA A 1 77 ? -2.001 1.627 2.541 1.00 97.75 77 ALA A N 1
ATOM 676 C CA . ALA A 1 77 ? -0.657 1.079 2.662 1.00 97.75 77 ALA A CA 1
ATOM 677 C C . ALA A 1 77 ? -0.005 0.947 1.282 1.00 97.75 77 ALA A C 1
ATOM 679 O O . ALA A 1 77 ? -0.625 0.457 0.344 1.00 97.75 77 ALA A O 1
ATOM 680 N N . PHE A 1 78 ? 1.262 1.335 1.140 1.00 97.81 78 PHE A N 1
ATOM 681 C CA . PHE A 1 78 ? 1.995 1.123 -0.109 1.00 97.81 78 PHE A CA 1
ATOM 682 C C . PHE A 1 78 ? 3.438 0.688 0.121 1.00 97.81 78 PHE A C 1
ATOM 684 O O . PHE A 1 78 ? 4.121 1.188 1.015 1.00 97.81 78 PHE A O 1
ATOM 691 N N . GLY A 1 79 ? 3.901 -0.249 -0.705 1.00 98.12 79 GLY A N 1
ATOM 692 C CA . GLY A 1 79 ? 5.251 -0.798 -0.639 1.00 98.12 79 GLY A CA 1
ATOM 693 C C . GLY A 1 79 ? 6.188 -0.246 -1.713 1.00 98.12 79 GLY A C 1
ATOM 694 O O . GLY A 1 79 ? 5.803 -0.063 -2.875 1.00 98.12 79 GLY A O 1
ATOM 695 N N . ASN A 1 80 ? 7.434 -0.027 -1.302 1.00 98.56 80 ASN A N 1
ATOM 696 C CA . ASN A 1 80 ? 8.586 0.335 -2.124 1.00 98.56 80 ASN A CA 1
ATOM 697 C C . ASN A 1 80 ? 9.711 -0.652 -1.817 1.00 98.56 80 ASN A C 1
ATOM 699 O O . ASN A 1 80 ? 9.859 -1.063 -0.667 1.00 98.56 80 ASN A O 1
ATOM 703 N N . ALA A 1 81 ? 10.493 -1.040 -2.815 1.00 98.50 81 ALA A N 1
ATOM 704 C CA . ALA A 1 81 ? 11.486 -2.095 -2.650 1.00 98.50 81 ALA A CA 1
ATOM 705 C C . ALA A 1 81 ? 12.693 -1.915 -3.584 1.00 98.50 81 ALA A C 1
ATOM 707 O O . ALA A 1 81 ? 12.553 -1.310 -4.650 1.00 98.50 81 ALA A O 1
ATOM 708 N N . PRO A 1 82 ? 13.853 -2.504 -3.246 1.00 98.19 82 PRO A N 1
ATOM 709 C CA . PRO A 1 82 ? 15.042 -2.474 -4.105 1.00 98.19 82 PRO A CA 1
ATOM 710 C C . PRO A 1 82 ? 14.839 -3.200 -5.448 1.00 98.19 82 PRO A C 1
ATOM 712 O O . PRO A 1 82 ? 15.514 -2.916 -6.435 1.00 98.19 82 PRO A O 1
ATOM 715 N N . ALA A 1 83 ? 13.875 -4.123 -5.510 1.00 98.31 83 ALA A N 1
ATOM 716 C CA . ALA A 1 83 ? 13.587 -4.911 -6.706 1.00 98.31 83 ALA A CA 1
ATOM 717 C C . ALA A 1 83 ? 12.965 -4.108 -7.867 1.00 98.31 83 ALA A C 1
ATOM 719 O O . ALA A 1 83 ? 12.945 -4.601 -8.991 1.00 98.31 83 ALA A O 1
ATOM 720 N N . TYR A 1 84 ? 12.447 -2.894 -7.633 1.00 98.38 84 TYR A N 1
ATOM 721 C CA . TYR A 1 84 ? 11.900 -2.061 -8.712 1.00 98.38 84 TYR A CA 1
ATOM 722 C C . TYR A 1 84 ? 13.035 -1.493 -9.578 1.00 98.38 84 TYR A C 1
ATOM 724 O O . TYR A 1 84 ? 13.875 -0.740 -9.084 1.00 98.38 84 TYR A O 1
ATOM 732 N N . LYS A 1 85 ? 13.061 -1.825 -10.873 1.00 97.00 85 LYS A N 1
ATOM 733 C CA . LYS A 1 85 ? 14.072 -1.354 -11.837 1.00 97.00 85 LYS A CA 1
ATOM 734 C C . LYS A 1 85 ? 13.485 -0.403 -12.872 1.00 97.00 85 LYS A C 1
ATOM 736 O O . LYS A 1 85 ? 14.139 0.575 -13.239 1.00 97.00 85 LYS A O 1
ATOM 741 N N . GLN A 1 86 ? 12.261 -0.660 -13.324 1.00 97.25 86 GLN A N 1
ATOM 742 C CA . GLN A 1 86 ? 11.577 0.185 -14.299 1.00 97.25 86 GLN A CA 1
ATOM 743 C C . GLN A 1 86 ? 10.816 1.322 -13.600 1.00 97.25 86 GLN A C 1
ATOM 745 O O . GLN A 1 86 ? 10.948 2.486 -13.977 1.00 97.25 86 GLN A O 1
ATOM 750 N N . ARG A 1 87 ? 10.091 1.027 -12.513 1.00 97.31 87 ARG A N 1
ATOM 751 C CA . ARG A 1 87 ? 9.393 2.014 -11.672 1.00 97.31 87 ARG A CA 1
ATOM 752 C C . ARG A 1 87 ? 10.332 2.625 -10.639 1.00 97.31 87 ARG A C 1
ATOM 754 O O . ARG A 1 87 ? 10.248 2.354 -9.441 1.00 97.31 87 ARG A O 1
ATOM 761 N N . LYS A 1 88 ? 11.236 3.479 -11.112 1.00 96.81 88 LYS A N 1
ATOM 762 C CA . LYS A 1 88 ? 12.275 4.155 -10.316 1.00 96.81 88 LYS A CA 1
ATOM 763 C C . LYS A 1 88 ? 11.720 4.899 -9.100 1.00 96.81 88 LYS A C 1
ATOM 765 O O . LYS A 1 88 ? 12.386 4.952 -8.072 1.00 96.81 88 LYS A O 1
ATOM 770 N N . THR A 1 89 ? 10.511 5.454 -9.184 1.00 96.25 89 THR A N 1
ATOM 771 C CA . THR A 1 89 ? 9.846 6.127 -8.054 1.00 96.25 89 THR A CA 1
ATOM 772 C C . THR A 1 89 ? 9.549 5.203 -6.868 1.00 96.25 89 THR A C 1
ATOM 774 O O . THR A 1 89 ? 9.364 5.700 -5.758 1.00 96.25 89 THR A O 1
ATOM 777 N N . ARG A 1 90 ? 9.535 3.877 -7.071 1.00 97.25 90 ARG A N 1
ATOM 778 C CA . ARG A 1 90 ? 9.319 2.862 -6.026 1.00 97.25 90 ARG A CA 1
ATOM 779 C C . ARG A 1 90 ? 10.597 2.192 -5.519 1.00 97.25 90 ARG A C 1
ATOM 781 O O . ARG A 1 90 ? 10.527 1.313 -4.660 1.00 97.25 90 ARG A O 1
ATOM 788 N N . HIS A 1 91 ? 11.760 2.624 -6.002 1.00 97.50 91 HIS A N 1
ATOM 789 C CA . HIS A 1 91 ? 13.063 2.188 -5.513 1.00 97.50 91 HIS A CA 1
ATOM 790 C C . HIS A 1 91 ? 13.636 3.225 -4.533 1.00 97.50 91 HIS A C 1
ATOM 792 O O . HIS A 1 91 ? 14.292 4.186 -4.936 1.00 97.50 91 HIS A O 1
ATOM 798 N N . LEU A 1 92 ? 13.412 3.032 -3.229 1.00 96.88 92 LEU A N 1
ATOM 799 C CA . LEU A 1 92 ? 13.820 3.985 -2.179 1.00 96.88 92 LEU A CA 1
ATOM 800 C C . LEU A 1 92 ? 15.143 3.627 -1.474 1.00 96.88 92 LEU A C 1
ATOM 802 O O . LEU A 1 92 ? 15.446 4.169 -0.414 1.00 96.88 92 LEU A O 1
ATOM 806 N N . GLY A 1 93 ? 15.936 2.727 -2.054 1.00 96.00 93 GLY A N 1
ATOM 807 C CA . GLY A 1 93 ? 17.193 2.238 -1.486 1.00 96.00 93 GLY A CA 1
ATOM 808 C C . GLY A 1 93 ? 17.150 0.730 -1.264 1.00 96.00 93 GLY A C 1
ATOM 809 O O . GLY A 1 93 ? 16.388 0.038 -1.929 1.00 96.00 93 GLY A O 1
ATOM 810 N N . ASN A 1 94 ? 17.953 0.234 -0.320 1.00 96.75 94 ASN A N 1
ATOM 811 C CA . ASN A 1 94 ? 18.190 -1.206 -0.117 1.00 96.75 94 ASN A CA 1
ATOM 812 C C . ASN A 1 94 ? 17.170 -1.885 0.818 1.00 96.75 94 ASN A C 1
ATOM 814 O O . ASN A 1 94 ? 17.294 -3.065 1.126 1.00 96.75 94 ASN A O 1
ATOM 818 N N . SER A 1 95 ? 16.164 -1.145 1.280 1.00 97.56 95 SER A N 1
ATOM 819 C CA . SER A 1 95 ? 15.170 -1.599 2.251 1.00 97.56 95 SER A CA 1
ATOM 820 C C . SER A 1 95 ? 13.788 -1.723 1.608 1.00 97.56 95 SER A C 1
ATOM 822 O O . SER A 1 95 ? 13.431 -0.935 0.727 1.00 97.56 95 SER A O 1
ATOM 824 N N . LEU A 1 96 ? 12.987 -2.682 2.082 1.00 98.62 96 LEU A N 1
ATOM 825 C CA . LEU A 1 96 ? 11.536 -2.616 1.920 1.00 98.62 96 LEU A CA 1
ATOM 826 C C . LEU A 1 96 ? 11.010 -1.467 2.786 1.00 98.62 96 LEU A C 1
ATOM 828 O O . LEU A 1 96 ? 11.131 -1.488 4.011 1.00 98.62 96 LEU A O 1
ATOM 832 N N . VAL A 1 97 ? 10.394 -0.481 2.139 1.00 98.69 97 VAL A N 1
ATOM 833 C CA . VAL A 1 97 ? 9.786 0.668 2.811 1.00 98.69 97 VAL A CA 1
ATOM 834 C C . VAL A 1 97 ? 8.278 0.613 2.632 1.00 98.69 97 VAL A C 1
ATOM 836 O O . VAL A 1 97 ? 7.776 0.627 1.504 1.00 98.69 97 VAL A O 1
ATOM 839 N N . ILE A 1 98 ? 7.558 0.586 3.752 1.00 98.69 98 ILE A N 1
ATOM 840 C CA . ILE A 1 98 ? 6.097 0.539 3.780 1.00 98.69 98 ILE A CA 1
ATOM 841 C C . ILE A 1 98 ? 5.565 1.873 4.289 1.00 98.69 98 ILE A C 1
ATOM 843 O O . ILE A 1 98 ? 5.795 2.243 5.440 1.00 98.69 98 ILE A O 1
ATOM 847 N N . GLY A 1 99 ? 4.862 2.598 3.424 1.00 98.19 99 GLY A N 1
ATOM 848 C CA . GLY A 1 99 ? 4.136 3.805 3.795 1.00 98.19 99 GLY A CA 1
ATOM 849 C C . GLY A 1 99 ? 2.726 3.466 4.265 1.00 98.19 99 GLY A C 1
ATOM 850 O O . GLY A 1 99 ? 2.041 2.676 3.623 1.00 98.19 99 GLY A O 1
ATOM 851 N N . PHE A 1 100 ? 2.292 4.093 5.354 1.00 97.62 100 PHE A N 1
ATOM 852 C CA . PHE A 1 100 ? 0.950 4.002 5.919 1.00 97.62 100 PHE A CA 1
ATOM 853 C C . PHE A 1 100 ? 0.344 5.401 6.008 1.00 97.62 100 PHE A C 1
ATOM 855 O O . PHE A 1 100 ? 0.929 6.322 6.593 1.00 97.62 100 PHE A O 1
ATOM 862 N N . GLN A 1 101 ? -0.829 5.561 5.407 1.00 94.62 101 GLN A N 1
ATOM 863 C CA . GLN A 1 101 ? -1.504 6.840 5.247 1.00 94.62 101 GLN A CA 1
ATOM 864 C C . GLN A 1 101 ? -2.987 6.701 5.612 1.00 94.62 101 GLN A C 1
ATOM 866 O O . GLN A 1 101 ? -3.727 6.077 4.856 1.00 94.62 101 GLN A O 1
ATOM 871 N N . PRO A 1 102 ? -3.446 7.264 6.746 1.00 92.88 102 PRO A N 1
ATOM 872 C CA . PRO A 1 102 ? -4.864 7.255 7.088 1.00 92.88 102 PRO A CA 1
ATOM 873 C C . PRO A 1 102 ? -5.688 7.961 6.021 1.00 92.88 102 PRO A C 1
ATOM 875 O O . PRO A 1 102 ? -5.260 8.992 5.496 1.00 92.88 102 PRO A O 1
ATOM 878 N N . ARG A 1 103 ? -6.887 7.456 5.730 1.00 88.44 103 ARG A N 1
ATOM 879 C CA . ARG A 1 103 ? -7.721 8.002 4.650 1.00 88.44 103 ARG A CA 1
ATOM 880 C C . ARG A 1 103 ? -8.035 9.494 4.809 1.00 88.44 103 ARG A C 1
ATOM 882 O O . ARG A 1 103 ? -8.150 10.198 3.807 1.00 88.44 103 ARG A O 1
ATOM 889 N N . THR A 1 104 ? -8.082 9.987 6.046 1.00 85.50 104 THR A N 1
ATOM 890 C CA . THR A 1 104 ? -8.304 11.402 6.393 1.00 85.50 104 THR A CA 1
ATOM 891 C C . THR A 1 104 ? -7.323 12.357 5.709 1.00 85.50 104 THR A C 1
ATOM 893 O O . THR A 1 104 ? -7.678 13.491 5.399 1.00 85.50 104 THR A O 1
ATOM 896 N N . ILE A 1 105 ? -6.102 11.919 5.366 1.00 82.81 105 ILE A N 1
ATOM 897 C CA . ILE A 1 105 ? -5.149 12.791 4.660 1.00 82.81 105 ILE A CA 1
ATOM 898 C C . ILE A 1 105 ? -5.587 13.111 3.222 1.00 82.81 105 ILE A C 1
ATOM 900 O O . ILE A 1 105 ? -5.123 14.105 2.652 1.00 82.81 105 ILE A O 1
ATOM 904 N N . PHE A 1 106 ? -6.455 12.280 2.636 1.00 79.75 106 PHE A N 1
ATOM 905 C CA . PHE A 1 106 ? -6.994 12.457 1.288 1.00 79.75 106 PHE A CA 1
ATOM 906 C C . PHE A 1 106 ? -8.269 13.305 1.260 1.00 79.75 106 PHE A C 1
ATOM 908 O O . PHE A 1 106 ? -8.733 13.637 0.167 1.00 79.75 106 PHE A O 1
ATOM 915 N N . GLU A 1 107 ? -8.806 13.705 2.416 1.00 76.69 107 GLU A N 1
ATOM 916 C CA . GLU A 1 107 ? -9.945 14.620 2.481 1.00 76.69 107 GLU A CA 1
ATOM 917 C C . GLU A 1 107 ? -9.616 15.953 1.784 1.00 76.69 107 GLU A C 1
ATOM 919 O O . GLU A 1 107 ? -8.538 16.549 1.946 1.00 76.69 107 GLU A O 1
ATOM 924 N N . GLY A 1 108 ? -10.539 16.399 0.933 1.00 68.50 108 GLY A N 1
ATOM 925 C CA . GLY A 1 108 ? -10.382 17.556 0.050 1.00 68.50 108 GLY A CA 1
ATOM 926 C C . GLY A 1 108 ? -9.487 17.318 -1.174 1.00 68.50 108 GLY A C 1
ATOM 927 O O . GLY A 1 108 ? -9.285 18.240 -1.972 1.00 68.50 108 GLY A O 1
ATOM 928 N N . LEU A 1 109 ? -8.941 16.111 -1.336 1.00 64.62 109 LEU A N 1
ATOM 929 C CA . LEU A 1 109 ? -8.165 15.670 -2.492 1.00 64.62 109 LEU A CA 1
ATOM 930 C C . LEU A 1 109 ? -8.854 14.504 -3.211 1.00 64.62 109 LEU A C 1
ATOM 932 O O . LEU A 1 109 ? -8.171 13.725 -3.859 1.00 64.62 109 LEU A O 1
ATOM 936 N N . GLU A 1 110 ? -10.173 14.345 -3.144 1.00 69.06 110 GLU A N 1
ATOM 937 C CA . GLU A 1 110 ? -10.907 13.183 -3.674 1.00 69.06 110 GLU A CA 1
ATOM 938 C C . GLU A 1 110 ? -10.999 13.150 -5.212 1.00 69.06 110 GLU A C 1
ATOM 940 O O . GLU A 1 110 ? -10.895 14.187 -5.877 1.00 69.06 110 GLU A O 1
ATOM 945 N N . GLY A 1 111 ? -11.059 11.930 -5.779 1.00 57.81 111 GLY A N 1
ATOM 946 C CA . GLY A 1 111 ? -10.958 11.593 -7.223 1.00 57.81 111 GLY A CA 1
ATOM 947 C C . GLY A 1 111 ? -11.888 12.379 -8.125 1.00 57.81 111 GLY A C 1
ATOM 948 O O . GLY A 1 111 ? -11.508 12.844 -9.197 1.00 57.81 111 GLY A O 1
ATOM 949 N N . ASP A 1 112 ? -13.089 12.515 -7.608 1.00 58.09 112 ASP A N 1
ATOM 950 C CA . ASP A 1 112 ? -14.303 13.068 -8.171 1.00 58.09 112 ASP A CA 1
ATOM 951 C C . ASP A 1 112 ? -14.392 14.595 -8.042 1.00 58.09 112 ASP A C 1
ATOM 953 O O . ASP A 1 112 ? -15.238 15.222 -8.678 1.00 58.09 112 ASP A O 1
ATOM 957 N N . ARG A 1 113 ? -13.504 15.227 -7.262 1.00 64.31 113 ARG A N 1
ATOM 958 C CA . ARG A 1 113 ? -13.461 16.686 -7.113 1.00 64.31 113 ARG A CA 1
ATOM 959 C C . ARG A 1 113 ? -12.433 17.316 -8.059 1.00 64.31 113 ARG A C 1
ATOM 961 O O . ARG A 1 113 ? -11.307 16.824 -8.143 1.00 64.31 113 ARG A O 1
ATOM 968 N N . PRO A 1 114 ? -12.722 18.476 -8.688 1.00 65.00 114 PRO A N 1
ATOM 969 C CA . PRO A 1 114 ? -11.807 19.119 -9.641 1.00 65.00 114 PRO A CA 1
ATOM 970 C C . PRO A 1 114 ? -10.392 19.369 -9.094 1.00 65.00 114 PRO A C 1
ATOM 972 O O . PRO A 1 114 ? -9.403 19.092 -9.770 1.00 65.00 114 PRO A O 1
ATOM 975 N N . LYS A 1 115 ? -10.280 19.836 -7.839 1.00 66.00 115 LYS A N 1
ATOM 976 C CA . LYS A 1 115 ? -8.981 20.079 -7.181 1.00 66.00 115 LYS A CA 1
ATOM 977 C C . LYS A 1 115 ? -8.200 18.786 -6.933 1.00 66.00 115 LYS A C 1
ATOM 979 O O . LYS A 1 115 ? -6.988 18.755 -7.145 1.00 66.00 115 LYS A O 1
ATOM 984 N N . GLY A 1 116 ? -8.884 17.726 -6.503 1.00 71.38 116 GLY A N 1
ATOM 985 C CA . GLY A 1 116 ? -8.267 16.425 -6.272 1.00 71.38 116 GLY A CA 1
ATOM 986 C C . GLY A 1 116 ? -7.833 15.766 -7.579 1.00 71.38 116 GLY A C 1
ATOM 987 O O . GLY A 1 116 ? -6.711 15.271 -7.676 1.00 71.38 116 GLY A O 1
ATOM 988 N N . SER A 1 117 ? -8.700 15.778 -8.595 1.00 71.25 117 SER A N 1
ATOM 989 C CA . SER A 1 117 ? -8.402 15.275 -9.941 1.00 71.25 117 SER A CA 1
ATOM 990 C C . SER A 1 117 ? -7.149 15.937 -10.522 1.00 71.25 117 SER A C 1
ATOM 992 O O . SER A 1 117 ? -6.198 15.237 -10.875 1.00 71.25 117 SER A O 1
ATOM 994 N N . TYR A 1 118 ? -7.077 17.273 -10.484 1.00 76.56 118 TYR A N 1
ATOM 995 C CA . TYR A 1 118 ? -5.908 18.019 -10.954 1.00 76.56 118 TYR A CA 1
ATOM 996 C C . TYR A 1 118 ? -4.632 17.655 -10.184 1.00 76.56 118 TYR A C 1
ATOM 998 O O . TYR A 1 118 ? -3.596 17.373 -10.783 1.00 76.56 118 TYR A O 1
ATOM 1006 N N . SER A 1 119 ? -4.699 17.600 -8.848 1.00 78.31 119 SER A N 1
ATOM 1007 C CA . SER A 1 119 ? -3.547 17.221 -8.022 1.00 78.31 119 SER A CA 1
ATOM 1008 C C . SER A 1 119 ? -3.040 15.812 -8.353 1.00 78.31 119 SER A C 1
ATOM 1010 O O . SER A 1 119 ? -1.837 15.625 -8.543 1.00 78.31 119 SER A O 1
ATOM 1012 N N . ARG A 1 120 ? -3.943 14.833 -8.499 1.00 80.62 120 ARG A N 1
ATOM 1013 C CA . ARG A 1 120 ? -3.579 13.467 -8.901 1.00 80.62 120 ARG A CA 1
ATOM 1014 C C . ARG A 1 120 ? -3.003 13.407 -10.306 1.00 80.62 120 ARG A C 1
ATOM 1016 O O . ARG A 1 120 ? -2.040 12.675 -10.513 1.00 80.62 120 ARG A O 1
ATOM 1023 N N . GLN A 1 121 ? -3.564 14.153 -11.253 1.00 85.44 121 GLN A N 1
ATOM 1024 C CA . GLN A 1 121 ? -3.049 14.207 -12.618 1.00 85.44 121 GLN A CA 1
ATOM 1025 C C . GLN A 1 121 ? -1.613 14.746 -12.641 1.00 85.44 121 GLN A C 1
ATOM 1027 O O . GLN A 1 121 ? -0.739 14.113 -13.224 1.00 85.44 121 GLN A O 1
ATOM 1032 N N . MET A 1 122 ? -1.333 15.830 -11.914 1.00 87.94 122 MET A N 1
ATOM 1033 C CA . MET A 1 122 ? 0.020 16.389 -11.809 1.00 87.94 122 MET A CA 1
ATOM 1034 C C . MET A 1 122 ? 1.027 15.415 -11.193 1.00 87.94 122 MET A C 1
ATOM 1036 O O . MET A 1 122 ? 2.178 15.360 -11.625 1.00 87.94 122 MET A O 1
ATOM 1040 N N . VAL A 1 123 ? 0.620 14.636 -10.186 1.00 87.62 123 VAL A N 1
ATOM 1041 C CA . VAL A 1 123 ? 1.476 13.575 -9.633 1.00 87.62 123 VAL A CA 1
ATOM 1042 C C . VAL A 1 123 ? 1.716 12.484 -10.676 1.00 87.62 123 VAL A C 1
ATOM 1044 O O . VAL A 1 123 ? 2.863 12.090 -10.872 1.00 87.62 123 VAL A O 1
ATOM 1047 N N . ARG A 1 124 ? 0.669 12.034 -11.380 1.00 89.44 124 ARG A N 1
ATOM 1048 C CA . ARG A 1 124 ? 0.769 10.996 -12.419 1.00 89.44 124 ARG A CA 1
ATOM 1049 C C . ARG A 1 124 ? 1.730 11.399 -13.533 1.00 89.44 124 ARG A C 1
ATOM 1051 O O . ARG A 1 124 ? 2.655 10.649 -13.801 1.00 89.44 124 ARG A O 1
ATOM 1058 N N . GLU A 1 125 ? 1.592 12.599 -14.089 1.00 92.94 125 GLU A N 1
ATOM 1059 C CA . GLU A 1 125 ? 2.468 13.090 -15.165 1.00 92.94 125 GLU A CA 1
ATOM 1060 C C . GLU A 1 125 ? 3.945 13.141 -14.739 1.00 92.94 125 GLU A C 1
ATOM 1062 O O . GLU A 1 125 ? 4.845 12.807 -15.513 1.00 92.94 125 GLU A O 1
ATOM 1067 N N . ARG A 1 126 ? 4.220 13.521 -13.483 1.00 94.19 126 ARG A N 1
ATOM 1068 C CA . ARG A 1 126 ? 5.587 13.526 -12.936 1.00 94.19 126 ARG A CA 1
ATOM 1069 C C . ARG A 1 126 ? 6.141 12.116 -12.768 1.00 94.19 126 ARG A C 1
ATOM 1071 O O . ARG A 1 126 ? 7.297 11.889 -13.117 1.00 94.19 126 ARG A O 1
ATOM 1078 N N . VAL A 1 127 ? 5.334 11.198 -12.236 1.00 94.62 127 VAL A N 1
ATOM 1079 C CA . VAL A 1 127 ? 5.717 9.792 -12.050 1.00 94.62 127 VAL A CA 1
ATOM 1080 C C . VAL A 1 127 ? 5.973 9.130 -13.401 1.00 94.62 127 VAL A C 1
ATOM 1082 O O . VAL A 1 127 ? 7.024 8.528 -13.574 1.00 94.62 127 VAL A O 1
ATOM 1085 N N . GLU A 1 128 ? 5.088 9.313 -14.382 1.00 94.81 128 GLU A N 1
ATOM 1086 C CA . GLU A 1 128 ? 5.248 8.749 -15.729 1.00 94.81 128 GLU A CA 1
ATOM 1087 C C . GLU A 1 128 ? 6.516 9.261 -16.414 1.00 94.81 128 GLU A C 1
ATOM 1089 O O . GLU A 1 128 ? 7.279 8.483 -16.984 1.00 94.81 128 GLU A O 1
ATOM 1094 N N . LYS A 1 129 ? 6.805 10.564 -16.297 1.00 95.56 129 LYS A N 1
ATOM 1095 C CA . LYS A 1 129 ? 8.044 11.146 -16.825 1.00 95.56 129 LYS A CA 1
ATOM 1096 C C . LYS A 1 129 ? 9.294 10.581 -16.143 1.00 95.56 129 LYS A C 1
ATOM 1098 O O . LYS A 1 129 ? 10.320 10.413 -16.801 1.00 95.56 129 LYS A O 1
ATOM 1103 N N . TRP A 1 130 ? 9.231 10.334 -14.836 1.00 95.81 130 TRP A N 1
ATOM 1104 C CA . TRP A 1 130 ? 10.360 9.821 -14.059 1.00 95.81 130 TRP A CA 1
ATOM 1105 C C . TRP A 1 130 ? 10.626 8.337 -14.334 1.00 95.81 130 TRP A C 1
ATOM 1107 O O . TRP A 1 130 ? 11.763 7.947 -14.613 1.00 95.81 130 TRP A O 1
ATOM 1117 N N . ASP A 1 131 ? 9.571 7.526 -14.290 1.00 96.31 131 ASP A N 1
ATOM 1118 C CA . ASP A 1 131 ? 9.631 6.080 -14.508 1.00 96.31 131 ASP A CA 1
ATOM 1119 C C . ASP A 1 131 ? 9.796 5.727 -15.989 1.00 96.31 131 ASP A C 1
ATOM 1121 O O . ASP A 1 131 ? 10.262 4.639 -16.306 1.00 96.31 131 ASP A O 1
ATOM 1125 N N . GLN A 1 132 ? 9.450 6.643 -16.902 1.00 96.12 132 GLN A N 1
ATOM 1126 C CA . GLN A 1 132 ? 9.355 6.377 -18.345 1.00 96.12 132 GLN A CA 1
ATOM 1127 C C . GLN A 1 132 ? 8.400 5.213 -18.655 1.00 96.12 132 GLN A C 1
ATOM 1129 O O . GLN A 1 132 ? 8.557 4.494 -19.639 1.00 96.12 132 GLN A O 1
ATOM 1134 N N . LEU A 1 133 ? 7.391 5.050 -17.801 1.00 96.00 133 LEU A N 1
ATOM 1135 C CA 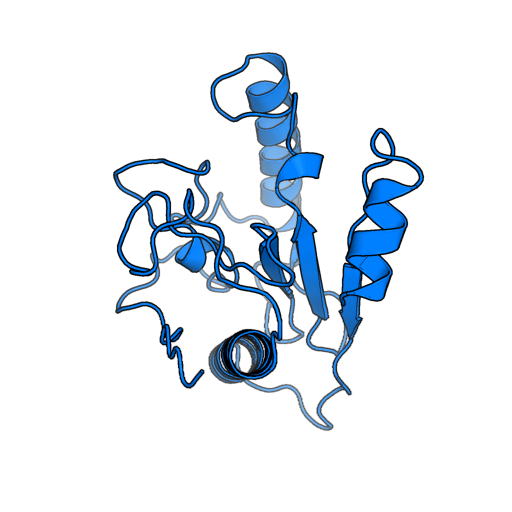. LEU A 1 133 ? 6.337 4.055 -17.900 1.00 96.00 133 LEU A CA 1
ATOM 1136 C C . LEU A 1 133 ? 4.985 4.741 -17.722 1.00 96.00 133 LEU A C 1
ATOM 1138 O O . LEU A 1 133 ? 4.886 5.684 -16.935 1.00 96.00 133 LEU A O 1
ATOM 1142 N N . PRO A 1 134 ? 3.921 4.249 -18.375 1.00 95.69 134 PRO A N 1
ATOM 1143 C CA . PRO A 1 134 ? 2.580 4.739 -18.107 1.00 95.69 134 PRO A CA 1
ATOM 1144 C C . PRO A 1 134 ? 2.133 4.387 -16.678 1.00 95.69 134 PRO A C 1
ATOM 1146 O O . PRO A 1 134 ? 2.686 3.497 -16.005 1.00 95.69 134 PRO A O 1
ATOM 1149 N N . LYS A 1 135 ? 1.062 5.051 -16.227 1.00 94.44 135 LYS A N 1
ATOM 1150 C CA . LYS A 1 135 ? 0.319 4.669 -15.024 1.00 94.44 135 LYS A CA 1
ATOM 1151 C C . LYS A 1 135 ? 0.020 3.164 -15.038 1.00 94.44 135 LYS A C 1
ATOM 1153 O O . LYS A 1 135 ? -0.570 2.648 -15.984 1.00 94.44 135 LYS A O 1
ATOM 1158 N N . HIS A 1 136 ? 0.374 2.473 -13.955 1.00 96.81 136 HIS A N 1
ATOM 1159 C CA . HIS A 1 136 ? 0.059 1.052 -13.793 1.00 96.81 136 HIS A CA 1
ATOM 1160 C C . HIS A 1 136 ? -1.465 0.811 -13.871 1.00 96.81 136 HIS A C 1
ATOM 1162 O O . HIS A 1 136 ? -2.214 1.585 -13.260 1.00 96.81 136 HIS A O 1
ATOM 1168 N N . PRO A 1 137 ? -1.945 -0.261 -14.536 1.00 96.31 137 PRO A N 1
ATOM 1169 C CA . PRO A 1 137 ? -3.380 -0.515 -14.705 1.00 96.31 137 PRO A CA 1
ATOM 1170 C C . PRO A 1 137 ? -4.165 -0.594 -13.393 1.00 96.31 137 PRO A C 1
ATOM 1172 O O . PRO A 1 137 ? -5.292 -0.130 -13.325 1.00 96.31 137 PRO A O 1
ATOM 1175 N N . ASN A 1 138 ? -3.564 -1.129 -12.325 1.00 96.12 138 ASN A N 1
ATOM 1176 C CA . ASN A 1 138 ? -4.226 -1.217 -11.016 1.00 96.12 138 ASN A CA 1
ATOM 1177 C C . ASN A 1 138 ? -4.270 0.085 -10.201 1.00 96.12 138 ASN A C 1
ATOM 1179 O O . ASN A 1 138 ? -4.873 0.081 -9.134 1.00 96.12 138 ASN A O 1
ATOM 1183 N N . ILE A 1 139 ? -3.658 1.185 -10.656 1.00 94.50 139 ILE A N 1
ATOM 1184 C CA . ILE A 1 139 ? -3.785 2.480 -9.972 1.00 94.50 139 ILE A CA 1
ATOM 1185 C C . ILE A 1 139 ? -5.106 3.136 -10.395 1.00 94.50 139 ILE A C 1
ATOM 1187 O O . ILE A 1 139 ? -5.228 3.644 -11.520 1.00 94.50 139 ILE A O 1
ATOM 1191 N N . SER A 1 140 ? -6.061 3.200 -9.465 1.00 92.06 140 SER A N 1
ATOM 1192 C CA . SER A 1 140 ? -7.323 3.932 -9.632 1.00 92.06 140 SER A CA 1
ATOM 1193 C C . SER A 1 140 ? -7.584 4.896 -8.465 1.00 92.06 140 SER A C 1
ATOM 1195 O O . SER A 1 140 ? -6.663 5.303 -7.761 1.00 92.06 140 SER A O 1
ATOM 1197 N N . HIS A 1 141 ? -8.816 5.378 -8.352 1.00 90.12 141 HIS A N 1
ATOM 1198 C CA . HIS A 1 141 ? -9.330 6.088 -7.193 1.00 90.12 141 HIS A CA 1
ATOM 1199 C C . HIS A 1 141 ? -10.067 5.098 -6.286 1.00 90.12 141 HIS A C 1
ATOM 1201 O O . HIS A 1 141 ? -10.590 4.090 -6.759 1.00 90.12 141 HIS A O 1
ATOM 1207 N N . TYR A 1 142 ? -10.109 5.395 -4.991 1.00 91.69 142 TYR A N 1
ATOM 1208 C CA . TYR A 1 142 ? -10.838 4.573 -4.033 1.00 91.69 142 TYR A CA 1
ATOM 1209 C C . TYR A 1 142 ? -12.336 4.536 -4.347 1.00 91.69 142 TYR A C 1
ATOM 1211 O O . TYR A 1 142 ? -12.923 5.569 -4.677 1.00 91.69 142 TYR A O 1
ATOM 1219 N N . GLY A 1 143 ? -12.940 3.357 -4.195 1.00 92.44 143 GLY A N 1
ATOM 1220 C CA . GLY A 1 143 ? -14.362 3.133 -4.440 1.00 92.44 143 GLY A CA 1
ATOM 1221 C C . GLY A 1 143 ? -14.744 2.969 -5.911 1.00 92.44 143 GLY A C 1
ATOM 1222 O O . GLY A 1 143 ? -15.931 2.915 -6.216 1.00 92.44 143 GLY A O 1
ATOM 1223 N N . ASP A 1 144 ? -13.769 2.858 -6.812 1.00 94.31 144 ASP A N 1
ATOM 1224 C CA . ASP A 1 144 ? -13.993 2.458 -8.200 1.00 94.31 144 ASP A CA 1
ATOM 1225 C C . ASP A 1 144 ? -14.535 1.009 -8.253 1.00 94.31 144 ASP A C 1
ATOM 1227 O O . ASP A 1 144 ? -13.809 0.090 -7.862 1.00 94.31 144 ASP A O 1
ATOM 1231 N N . PRO A 1 145 ? -15.778 0.773 -8.729 1.00 95.06 145 PRO A N 1
ATOM 1232 C CA . PRO A 1 145 ? -16.411 -0.551 -8.707 1.00 95.06 145 PRO A CA 1
ATOM 1233 C C . PRO A 1 145 ? -15.671 -1.630 -9.508 1.00 95.06 145 PRO A C 1
ATOM 1235 O O . PRO A 1 145 ? -15.811 -2.823 -9.223 1.00 95.06 145 PRO A O 1
ATOM 1238 N N . ASP A 1 146 ? -14.868 -1.226 -10.493 1.00 94.62 146 ASP A N 1
ATOM 1239 C CA . ASP A 1 146 ? -14.102 -2.140 -11.335 1.00 94.62 146 ASP A CA 1
ATOM 1240 C C . ASP A 1 146 ? -12.737 -2.486 -10.710 1.00 94.62 146 ASP A C 1
ATOM 1242 O O . ASP A 1 146 ? -12.072 -3.445 -11.122 1.00 94.62 146 ASP A O 1
ATOM 1246 N N . HIS A 1 147 ? -12.329 -1.773 -9.656 1.00 95.38 147 HIS A N 1
ATOM 1247 C CA . HIS A 1 147 ? -11.026 -1.911 -9.014 1.00 95.38 147 HIS A CA 1
ATOM 1248 C C . HIS A 1 147 ? -11.118 -2.394 -7.570 1.00 95.38 147 HIS A C 1
ATOM 1250 O O . HIS A 1 147 ? -12.146 -2.346 -6.905 1.00 95.38 147 HIS A O 1
ATOM 1256 N N . ARG A 1 148 ? -10.005 -2.968 -7.105 1.00 97.06 148 ARG A N 1
ATOM 1257 C CA . ARG A 1 148 ? -9.842 -3.434 -5.727 1.00 97.06 148 ARG A CA 1
ATOM 1258 C C . ARG A 1 148 ? -8.666 -2.680 -5.14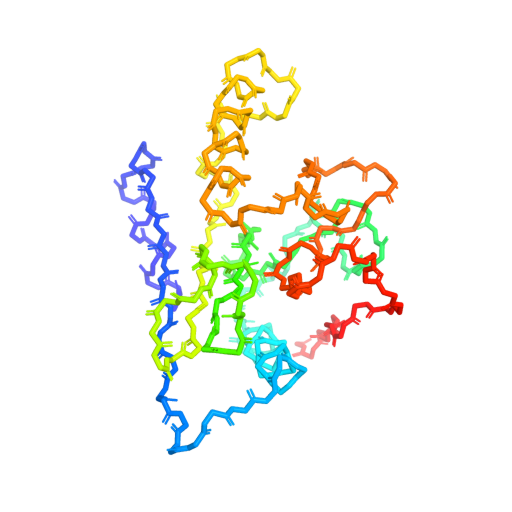9 1.00 97.06 148 ARG A C 1
ATOM 1260 O O . ARG A 1 148 ? -7.570 -2.765 -5.711 1.00 97.06 148 ARG A O 1
ATOM 1267 N N . GLU A 1 149 ? -8.900 -1.949 -4.062 1.00 96.31 149 GLU A N 1
ATOM 1268 C CA . GLU A 1 149 ? -7.928 -1.006 -3.502 1.00 96.31 149 GLU A CA 1
ATOM 1269 C C . GLU A 1 149 ? -6.579 -1.690 -3.244 1.00 96.31 149 GLU A C 1
ATOM 1271 O O . GLU A 1 149 ? -5.539 -1.171 -3.643 1.00 96.31 149 GLU A O 1
ATOM 1276 N N . TRP A 1 150 ? -6.595 -2.915 -2.703 1.00 97.69 150 TRP A N 1
ATOM 1277 C CA . TRP A 1 150 ? -5.390 -3.684 -2.377 1.00 97.69 150 TRP A CA 1
ATOM 1278 C C . TRP A 1 150 ? -4.427 -3.888 -3.551 1.00 97.69 150 TRP A C 1
ATOM 1280 O O . TRP A 1 150 ? -3.217 -4.008 -3.345 1.00 97.69 150 TRP A O 1
ATOM 1290 N N . LYS A 1 151 ? -4.922 -3.906 -4.796 1.00 97.62 151 LYS A N 1
ATOM 1291 C CA . LYS A 1 151 ? -4.071 -4.122 -5.975 1.00 97.62 151 LYS A CA 1
ATOM 1292 C C . LYS A 1 151 ? -3.102 -2.969 -6.220 1.00 97.62 151 LYS A C 1
ATOM 1294 O O . LYS A 1 151 ? -2.103 -3.160 -6.905 1.00 97.62 151 LYS A O 1
ATOM 1299 N N . GLN A 1 152 ? -3.365 -1.779 -5.684 1.00 96.88 152 GLN A N 1
ATOM 1300 C CA . GLN A 1 152 ? -2.480 -0.626 -5.873 1.00 96.88 152 GLN A CA 1
ATOM 1301 C C . GLN A 1 152 ? -1.435 -0.466 -4.756 1.00 96.88 152 GLN A C 1
ATOM 1303 O O . GLN A 1 152 ? -0.487 0.313 -4.909 1.00 96.88 152 GLN A O 1
ATOM 1308 N N . TYR A 1 153 ? -1.571 -1.226 -3.663 1.00 98.06 153 TYR A N 1
ATOM 1309 C CA . TYR A 1 153 ? -0.657 -1.181 -2.521 1.00 98.06 153 TYR A CA 1
ATOM 1310 C C . TYR A 1 153 ? 0.768 -1.571 -2.927 1.00 98.06 153 TYR A C 1
ATOM 1312 O O . TYR A 1 153 ? 1.739 -0.869 -2.631 1.00 98.06 153 TYR A O 1
ATOM 1320 N N . PHE A 1 154 ? 0.897 -2.652 -3.696 1.00 98.19 154 PHE A N 1
ATOM 1321 C CA . PHE A 1 154 ? 2.184 -3.158 -4.163 1.00 98.19 154 PHE A CA 1
ATOM 1322 C C . PHE A 1 154 ? 2.077 -3.642 -5.614 1.00 98.19 154 PHE A C 1
ATOM 1324 O O . PHE A 1 154 ? 1.874 -4.827 -5.882 1.00 98.19 154 PHE A O 1
ATOM 1331 N N . ILE A 1 155 ? 2.199 -2.699 -6.550 1.00 97.69 155 ILE A N 1
ATOM 1332 C CA . ILE A 1 155 ? 2.099 -2.949 -7.996 1.00 97.69 155 ILE A CA 1
ATOM 1333 C C . ILE A 1 155 ? 3.288 -3.760 -8.548 1.00 97.69 155 ILE A C 1
ATOM 1335 O O . ILE A 1 155 ? 4.267 -4.019 -7.846 1.00 97.69 155 ILE A O 1
ATOM 1339 N N . GLY A 1 156 ? 3.193 -4.208 -9.800 1.00 97.06 156 GLY A N 1
ATOM 1340 C CA . GLY A 1 156 ? 4.330 -4.775 -10.524 1.00 97.06 156 GLY A CA 1
ATOM 1341 C C . GLY A 1 156 ? 5.343 -3.706 -10.931 1.00 97.06 156 GLY A C 1
ATOM 1342 O O . GLY A 1 156 ? 5.027 -2.514 -10.979 1.00 97.06 156 GLY A O 1
ATOM 1343 N N . ASP A 1 157 ? 6.561 -4.139 -11.259 1.00 97.62 157 ASP A N 1
ATOM 1344 C CA . ASP A 1 157 ? 7.551 -3.292 -11.943 1.00 97.62 157 ASP A CA 1
ATOM 1345 C C . ASP A 1 157 ? 7.267 -3.178 -13.454 1.00 97.62 157 ASP A C 1
ATOM 1347 O O . ASP A 1 157 ? 7.985 -2.510 -14.183 1.00 97.62 157 ASP A O 1
ATOM 1351 N N . ASP A 1 158 ? 6.207 -3.827 -13.928 1.00 95.94 158 ASP A N 1
ATOM 1352 C CA . ASP A 1 158 ? 5.742 -3.839 -15.310 1.00 95.94 158 ASP A CA 1
ATOM 1353 C C . ASP A 1 158 ? 4.480 -2.967 -15.484 1.00 95.94 158 ASP A C 1
ATOM 1355 O O . ASP A 1 158 ? 4.178 -2.077 -14.676 1.00 95.94 158 ASP A O 1
ATOM 1359 N N . ILE A 1 159 ? 3.765 -3.178 -16.588 1.00 96.31 159 ILE A N 1
ATOM 1360 C CA . ILE A 1 159 ? 2.490 -2.532 -16.923 1.00 96.31 159 ILE A CA 1
ATOM 1361 C C . ILE A 1 159 ? 1.338 -3.543 -16.988 1.00 96.31 159 ILE A C 1
ATOM 1363 O O . ILE A 1 159 ? 0.309 -3.254 -17.594 1.00 96.31 159 ILE A O 1
ATOM 1367 N N . GLU A 1 160 ? 1.496 -4.714 -16.372 1.00 97.06 160 GLU A N 1
ATOM 1368 C CA . GLU A 1 160 ? 0.505 -5.782 -16.411 1.00 97.06 160 GLU A CA 1
ATOM 1369 C C . GLU A 1 160 ? -0.435 -5.708 -15.197 1.00 97.06 160 GLU A C 1
ATOM 1371 O O . GLU A 1 160 ? -0.026 -5.390 -14.078 1.00 97.06 160 GLU A O 1
ATOM 1376 N N . PRO A 1 161 ? -1.734 -6.002 -15.364 1.00 95.75 161 PRO A N 1
ATOM 1377 C CA . PRO A 1 161 ? -2.650 -6.031 -14.236 1.00 95.75 161 PRO A CA 1
ATOM 1378 C C . PRO A 1 161 ? -2.342 -7.210 -13.302 1.00 95.75 161 PRO A C 1
ATOM 1380 O O . PRO A 1 161 ? -2.209 -8.358 -13.732 1.00 95.75 161 PRO A O 1
ATOM 1383 N N . ILE A 1 162 ? -2.347 -6.947 -11.995 1.00 95.31 162 ILE A N 1
ATOM 1384 C CA . ILE A 1 162 ? -2.250 -7.967 -10.951 1.00 95.31 162 ILE A CA 1
ATOM 1385 C C . ILE A 1 162 ? -3.444 -8.922 -11.040 1.00 95.31 162 ILE A C 1
ATOM 1387 O O . ILE A 1 162 ? -4.621 -8.526 -10.967 1.00 95.31 162 ILE A O 1
ATOM 1391 N N . LYS A 1 163 ? -3.106 -10.206 -11.153 1.00 94.44 163 LYS A N 1
ATOM 1392 C CA . LYS A 1 163 ? -4.026 -11.346 -11.189 1.00 94.44 163 LYS A CA 1
ATOM 1393 C C . LYS A 1 163 ? -4.114 -12.002 -9.808 1.00 94.44 163 LYS A C 1
ATOM 1395 O O . LYS A 1 163 ? -3.245 -11.809 -8.965 1.00 94.44 163 LYS A O 1
ATOM 1400 N N . GLY A 1 164 ? -5.156 -12.803 -9.600 1.00 94.12 164 GLY A N 1
ATOM 1401 C CA . GLY A 1 164 ? -5.382 -13.515 -8.341 1.00 94.12 164 GLY A CA 1
ATOM 1402 C C . GLY A 1 164 ? -6.217 -12.730 -7.328 1.00 94.12 164 GLY A C 1
ATOM 1403 O O . GLY A 1 164 ? -6.865 -11.738 -7.673 1.00 94.12 164 GLY A O 1
ATOM 1404 N N . LYS A 1 165 ? -6.220 -13.233 -6.091 1.00 95.81 165 LYS A N 1
ATOM 1405 C CA . LYS A 1 165 ? -6.982 -12.712 -4.949 1.00 95.81 165 LYS A CA 1
ATOM 1406 C C . LYS A 1 165 ? -6.069 -11.986 -3.966 1.00 95.81 165 LYS A C 1
ATOM 1408 O O . LYS A 1 165 ? -4.853 -12.175 -4.001 1.00 95.81 165 LYS A O 1
ATOM 1413 N N . CYS A 1 166 ? -6.663 -11.181 -3.091 1.00 97.06 166 CYS A N 1
ATOM 1414 C CA . CYS A 1 166 ? -5.919 -10.507 -2.035 1.00 97.06 166 CYS A CA 1
ATOM 1415 C C . CYS A 1 166 ? -5.254 -11.536 -1.100 1.00 97.06 166 CYS A C 1
ATOM 1417 O O . CYS A 1 166 ? -5.942 -12.455 -0.650 1.00 97.06 166 CYS A O 1
ATOM 1419 N N . PRO A 1 167 ? -3.956 -11.399 -0.770 1.00 96.75 167 PRO A N 1
ATOM 1420 C CA . PRO A 1 167 ? -3.292 -12.266 0.210 1.00 96.75 167 PRO A CA 1
ATOM 1421 C C . PRO A 1 167 ? -3.739 -12.027 1.659 1.00 96.75 167 PRO A C 1
ATOM 1423 O O . PRO A 1 167 ? -3.423 -12.824 2.544 1.00 96.75 167 PRO A O 1
ATOM 1426 N N . PHE A 1 168 ? -4.436 -10.918 1.914 1.00 97.62 168 PHE A N 1
ATOM 1427 C CA . PHE A 1 168 ? -4.970 -10.582 3.225 1.00 97.62 168 PHE A CA 1
ATOM 1428 C C . PHE A 1 168 ? -6.123 -11.506 3.610 1.00 97.62 168 PHE A C 1
ATOM 1430 O O . PHE A 1 168 ? -7.045 -11.729 2.826 1.00 97.62 168 PHE A O 1
ATOM 1437 N N . HIS A 1 169 ? -6.100 -11.984 4.850 1.00 95.88 169 HIS A N 1
ATOM 1438 C CA . HIS A 1 169 ? -7.175 -12.782 5.417 1.00 95.88 169 HIS A CA 1
ATOM 1439 C C . HIS A 1 169 ? -7.760 -12.048 6.615 1.00 95.88 169 HIS A C 1
ATOM 1441 O O . HIS A 1 169 ? -7.095 -11.901 7.644 1.00 95.88 169 HIS A O 1
ATOM 1447 N N . HIS A 1 170 ? -9.027 -11.649 6.500 1.00 93.12 170 HIS A N 1
ATOM 1448 C CA . HIS A 1 170 ? -9.762 -11.084 7.620 1.00 93.12 170 HIS A CA 1
ATOM 1449 C C . HIS A 1 170 ? -10.032 -12.186 8.654 1.00 93.12 170 HIS A C 1
ATOM 1451 O O . HIS A 1 170 ? -10.939 -13.004 8.507 1.00 93.12 170 HIS A O 1
ATOM 1457 N N . ARG A 1 171 ? -9.174 -12.263 9.672 1.00 84.19 171 ARG A N 1
ATOM 1458 C CA . ARG A 1 171 ? -9.291 -13.210 10.784 1.00 84.19 171 ARG A CA 1
ATOM 1459 C C . ARG A 1 171 ? -9.638 -12.421 12.032 1.00 84.19 171 ARG A C 1
ATOM 1461 O O . ARG A 1 171 ? -8.809 -11.658 12.512 1.00 84.19 171 ARG A O 1
ATOM 1468 N N . ILE A 1 172 ? -10.851 -12.588 12.540 1.00 64.75 172 ILE A N 1
ATOM 1469 C CA . ILE A 1 172 ? -11.225 -12.096 13.865 1.00 64.75 172 ILE A CA 1
ATOM 1470 C C . ILE A 1 172 ? -11.109 -13.299 14.803 1.00 64.75 172 ILE A C 1
ATOM 1472 O O . ILE A 1 172 ? -12.039 -14.088 14.925 1.00 64.75 172 ILE A O 1
ATOM 1476 N N . GLN A 1 173 ? -9.943 -13.501 15.414 1.00 50.50 173 GLN A N 1
ATOM 1477 C CA . GLN A 1 173 ? -9.882 -14.254 16.667 1.00 50.50 173 GLN A CA 1
ATOM 1478 C C . GLN A 1 173 ? -9.922 -13.220 17.788 1.00 50.50 173 GLN A C 1
ATOM 1480 O O . GLN A 1 173 ? -8.882 -12.711 18.193 1.00 50.50 173 GLN A O 1
ATOM 1485 N N . LYS A 1 174 ? -11.128 -12.862 18.227 1.00 48.62 174 LYS A N 1
ATOM 1486 C CA . LYS A 1 174 ? -11.358 -12.114 19.464 1.00 48.62 174 LYS A CA 1
ATOM 1487 C C . LYS A 1 174 ? -12.543 -12.715 20.196 1.00 48.62 174 LYS A C 1
ATOM 1489 O O . LYS A 1 174 ? -13.579 -12.923 19.528 1.00 48.62 174 LYS A O 1
#